Protein AF-A0A9D9TNA0-F1 (afdb_monomer_lite)

Structure (mmCIF, N/CA/C/O backbone):
data_AF-A0A9D9TNA0-F1
#
_entry.id   AF-A0A9D9TNA0-F1
#
loop_
_atom_site.group_PDB
_atom_site.id
_atom_site.type_symbol
_atom_site.label_atom_id
_atom_site.label_alt_id
_atom_site.label_comp_id
_atom_site.label_asym_id
_atom_site.label_entity_id
_atom_site.label_seq_id
_atom_site.pdbx_PDB_ins_code
_atom_site.Cartn_x
_atom_site.Cartn_y
_atom_site.Cartn_z
_atom_site.occupancy
_atom_site.B_iso_or_equiv
_atom_site.auth_seq_id
_atom_site.auth_comp_id
_atom_site.auth_asym_id
_atom_site.auth_atom_id
_atom_site.pdbx_PDB_model_num
ATOM 1 N N . GLU A 1 1 ? -19.258 -14.690 10.192 1.00 52.31 1 GLU A N 1
ATOM 2 C CA . GLU A 1 1 ? -19.696 -13.309 9.901 1.00 52.31 1 GLU A CA 1
ATOM 3 C C . GLU A 1 1 ? -18.514 -12.531 9.332 1.00 52.31 1 GLU A C 1
ATOM 5 O O . GLU A 1 1 ? -17.387 -12.810 9.728 1.00 52.31 1 GLU A O 1
ATOM 10 N N . TYR A 1 2 ? -18.738 -11.668 8.339 1.00 61.62 2 TYR A N 1
ATOM 11 C CA . TYR A 1 2 ? -17.690 -10.865 7.700 1.00 61.62 2 TYR A CA 1
ATOM 12 C C . TYR A 1 2 ? -17.780 -9.437 8.240 1.00 61.62 2 TYR A C 1
ATOM 14 O O . TYR A 1 2 ? -18.766 -8.750 7.981 1.00 61.62 2 TYR A O 1
ATOM 22 N N . GLU A 1 3 ? -16.775 -8.997 8.995 1.00 65.69 3 GLU A N 1
ATOM 23 C CA . GLU A 1 3 ? -16.661 -7.591 9.385 1.00 65.69 3 GLU A CA 1
ATOM 24 C C . GLU A 1 3 ? -16.216 -6.773 8.170 1.00 65.69 3 GLU A C 1
ATOM 26 O O . GLU A 1 3 ? -15.089 -6.908 7.684 1.00 65.69 3 GLU A O 1
ATOM 31 N N . ALA A 1 4 ? -17.125 -5.948 7.652 1.00 68.88 4 ALA A N 1
ATOM 32 C CA . ALA A 1 4 ? -16.841 -5.019 6.570 1.00 68.88 4 ALA A CA 1
ATOM 33 C C . ALA A 1 4 ? -16.428 -3.661 7.146 1.00 68.88 4 ALA A C 1
ATOM 35 O O . ALA A 1 4 ? -17.115 -3.098 7.996 1.00 68.88 4 ALA A O 1
ATOM 36 N N . TYR A 1 5 ? -15.324 -3.117 6.642 1.00 73.62 5 TYR A N 1
ATOM 37 C CA . TYR A 1 5 ? -14.795 -1.823 7.060 1.00 73.62 5 TYR A CA 1
ATOM 38 C C . TYR A 1 5 ? -14.877 -0.830 5.901 1.00 73.62 5 TYR A C 1
ATOM 40 O O . TYR A 1 5 ? -14.498 -1.153 4.774 1.00 73.62 5 TYR A O 1
ATOM 48 N N . ILE A 1 6 ? -15.360 0.382 6.181 1.00 82.69 6 ILE A N 1
ATOM 49 C CA . ILE A 1 6 ? -15.462 1.470 5.202 1.00 82.69 6 ILE A CA 1
ATOM 50 C C . ILE A 1 6 ? -14.418 2.531 5.540 1.00 82.69 6 ILE A C 1
ATOM 52 O O . ILE A 1 6 ? -14.292 2.945 6.692 1.00 82.69 6 ILE A O 1
ATOM 56 N N . GLN A 1 7 ? -13.690 2.990 4.525 1.00 85.56 7 GLN A N 1
ATOM 57 C CA . GLN A 1 7 ? -12.779 4.121 4.636 1.00 85.56 7 GLN A CA 1
ATOM 58 C C . GLN A 1 7 ? -13.388 5.332 3.937 1.00 85.56 7 GLN A C 1
ATOM 60 O O . GLN A 1 7 ? -13.691 5.276 2.748 1.00 85.56 7 GLN A O 1
ATOM 65 N N . ILE A 1 8 ? -13.571 6.415 4.692 1.00 89.69 8 ILE A N 1
ATOM 66 C CA . ILE A 1 8 ? -14.120 7.681 4.203 1.00 89.69 8 ILE A CA 1
ATOM 67 C C . ILE A 1 8 ? -13.009 8.723 4.297 1.00 89.69 8 ILE A C 1
ATOM 69 O O . ILE A 1 8 ? -12.416 8.895 5.361 1.00 89.69 8 ILE A O 1
ATOM 73 N N . LEU A 1 9 ? -12.716 9.385 3.181 1.00 91.69 9 LEU A N 1
ATOM 74 C CA . LEU A 1 9 ? -11.702 10.431 3.075 1.00 91.69 9 LEU A CA 1
ATOM 75 C C . LEU A 1 9 ? -12.282 11.600 2.267 1.00 91.69 9 LEU A C 1
ATOM 77 O O . LEU A 1 9 ? -12.992 11.350 1.289 1.00 91.69 9 LEU A O 1
ATOM 81 N N . PRO A 1 10 ? -11.980 12.861 2.624 1.00 93.25 10 PRO A N 1
ATOM 82 C CA . PRO A 1 10 ? -12.246 13.997 1.752 1.00 93.25 10 PRO A CA 1
ATOM 83 C C . PRO A 1 10 ? -11.518 13.849 0.412 1.00 93.25 10 PRO A C 1
ATOM 85 O O . PRO A 1 10 ? -10.389 13.356 0.360 1.00 93.25 10 PRO A O 1
ATOM 88 N N . PHE A 1 11 ? -12.127 14.347 -0.666 1.00 93.56 11 PHE A N 1
ATOM 89 C CA . PHE A 1 11 ? -11.515 14.354 -2.000 1.00 93.56 11 PHE A CA 1
ATOM 90 C C . PHE A 1 11 ? -10.156 15.058 -2.030 1.00 93.56 11 PHE A C 1
ATOM 92 O O . PHE A 1 11 ? -9.226 14.568 -2.665 1.00 93.56 11 PHE A O 1
ATOM 99 N N . THR A 1 12 ? -10.020 16.173 -1.308 1.00 94.25 12 THR A N 1
ATOM 100 C CA . THR A 1 12 ? -8.757 16.915 -1.184 1.00 94.25 12 THR A CA 1
ATOM 101 C C . THR A 1 12 ? -7.656 16.047 -0.582 1.00 94.25 12 THR A C 1
ATOM 103 O O . THR A 1 12 ? -6.587 15.920 -1.170 1.00 94.25 12 THR A O 1
ATOM 106 N N . GLN A 1 13 ? -7.959 15.346 0.512 1.00 95.31 13 GLN A N 1
ATOM 107 C CA . GLN A 1 13 ? -7.020 14.432 1.156 1.00 95.31 13 GLN A CA 1
ATOM 108 C C . GLN A 1 13 ? -6.650 13.255 0.243 1.00 95.31 13 GLN A C 1
ATOM 110 O O . GLN A 1 13 ? -5.495 12.835 0.203 1.00 95.31 13 GLN A O 1
ATOM 115 N N . LEU A 1 14 ? -7.612 12.707 -0.508 1.00 95.88 14 LEU A N 1
ATOM 116 C CA . LEU A 1 14 ? -7.322 11.642 -1.469 1.00 95.88 14 LEU A CA 1
ATOM 117 C C . LEU A 1 14 ? -6.400 12.140 -2.595 1.00 95.88 14 LEU A C 1
ATOM 119 O O . LEU A 1 14 ? -5.468 11.429 -2.970 1.00 95.88 14 LEU A O 1
ATOM 123 N N . ASN A 1 15 ? -6.613 13.361 -3.089 1.00 95.88 15 ASN A N 1
ATOM 124 C CA . ASN A 1 15 ? -5.744 13.996 -4.082 1.00 95.88 15 ASN A CA 1
ATOM 125 C C . ASN A 1 15 ? -4.316 14.212 -3.568 1.00 95.88 15 ASN A C 1
ATOM 127 O O . ASN A 1 15 ? -3.362 13.931 -4.295 1.00 95.88 15 ASN A O 1
ATOM 131 N N . GLU A 1 16 ? -4.160 14.657 -2.321 1.00 96.44 16 GLU A N 1
ATOM 132 C CA . GLU A 1 16 ? -2.853 14.804 -1.669 1.00 96.44 16 GLU A CA 1
ATOM 133 C C . GLU A 1 16 ? -2.135 13.451 -1.578 1.00 96.44 16 GLU A C 1
ATOM 135 O O . GLU A 1 16 ? -1.006 13.318 -2.039 1.00 96.44 16 GLU A O 1
ATOM 140 N N . ILE A 1 17 ? -2.822 12.409 -1.095 1.00 97.38 17 ILE A N 1
ATOM 141 C CA . ILE A 1 17 ? -2.268 11.048 -0.992 1.00 97.38 17 ILE A CA 1
ATOM 142 C C . ILE A 1 17 ? -1.824 10.513 -2.364 1.00 97.38 17 ILE A C 1
ATOM 144 O O . ILE A 1 17 ? -0.769 9.895 -2.482 1.00 97.38 17 ILE A O 1
ATOM 148 N N . ILE A 1 18 ? -2.615 10.733 -3.417 1.00 96.62 18 ILE A N 1
ATOM 149 C CA . ILE A 1 18 ? -2.250 10.317 -4.779 1.00 96.62 18 ILE A CA 1
ATOM 150 C C . ILE A 1 18 ? -1.018 11.085 -5.275 1.00 96.62 18 ILE A C 1
ATOM 152 O O . ILE A 1 18 ? -0.148 10.491 -5.915 1.00 96.62 18 ILE A O 1
ATOM 156 N N . SER A 1 19 ? -0.955 12.390 -5.004 1.00 95.75 19 SER A N 1
ATOM 157 C CA . SER A 1 19 ? 0.112 13.276 -5.486 1.00 95.75 19 SER A CA 1
ATOM 158 C C . SER A 1 19 ? 1.439 13.055 -4.758 1.00 95.75 19 SER A C 1
ATOM 160 O O . SER A 1 19 ? 2.491 13.246 -5.358 1.00 95.75 19 SER A O 1
ATOM 162 N N . SER A 1 20 ? 1.403 12.578 -3.511 1.00 97.12 20 SER A N 1
ATOM 163 C CA . SER A 1 20 ? 2.593 12.231 -2.724 1.00 97.12 20 SER A CA 1
ATOM 164 C C . SER A 1 20 ? 3.171 10.843 -3.045 1.00 97.12 20 SER A C 1
ATOM 166 O O . SER A 1 20 ? 4.074 10.384 -2.343 1.00 97.12 20 SER A O 1
ATOM 168 N N . TYR A 1 21 ? 2.674 10.145 -4.075 1.00 97.12 21 TYR A N 1
ATOM 169 C CA . TYR A 1 21 ? 3.223 8.854 -4.498 1.00 97.12 21 TYR A CA 1
ATOM 170 C C . TYR A 1 21 ? 4.683 9.012 -4.979 1.00 97.12 21 TYR A C 1
ATOM 172 O O . TYR A 1 21 ? 4.916 9.695 -5.977 1.00 97.12 21 TYR A O 1
ATOM 180 N N . PRO A 1 22 ? 5.673 8.375 -4.324 1.00 96.94 22 PRO A N 1
ATOM 181 C CA . PRO A 1 22 ? 7.081 8.740 -4.489 1.00 96.94 22 PRO A CA 1
ATOM 182 C C . PRO A 1 22 ? 7.792 7.992 -5.621 1.00 96.94 22 PRO A C 1
ATOM 184 O O . PRO A 1 22 ? 8.913 8.345 -5.978 1.00 96.94 22 PRO A O 1
ATOM 187 N N . PHE A 1 23 ? 7.186 6.934 -6.166 1.00 95.12 23 PHE A N 1
ATOM 188 C CA . PHE A 1 23 ? 7.845 6.087 -7.156 1.00 95.12 23 PHE A CA 1
ATOM 189 C C . PHE A 1 23 ? 7.534 6.536 -8.582 1.00 95.12 23 PHE A C 1
ATOM 191 O O . PHE A 1 23 ? 6.402 6.901 -8.914 1.00 95.12 23 PHE A O 1
ATOM 198 N N . ILE A 1 24 ? 8.538 6.440 -9.452 1.00 90.50 24 ILE A N 1
ATOM 199 C CA . ILE A 1 24 ? 8.377 6.701 -10.882 1.00 90.50 24 ILE A CA 1
ATOM 200 C C . ILE A 1 24 ? 7.427 5.650 -11.454 1.00 90.50 24 ILE A C 1
ATOM 202 O O . ILE A 1 24 ? 7.701 4.448 -11.425 1.00 90.50 24 ILE A O 1
ATOM 206 N N . LYS A 1 25 ? 6.294 6.104 -11.989 1.00 84.00 25 LYS A N 1
ATOM 207 C CA . LYS A 1 25 ? 5.362 5.229 -12.699 1.00 84.00 25 LYS A CA 1
ATOM 208 C C . LYS A 1 25 ? 5.994 4.790 -14.015 1.00 84.00 25 LYS A C 1
ATOM 210 O O . LYS A 1 25 ? 6.458 5.622 -14.787 1.00 84.00 25 LYS A O 1
ATOM 215 N N . ASN A 1 26 ? 5.960 3.495 -14.286 1.00 83.69 26 ASN A N 1
ATOM 216 C CA . ASN A 1 26 ? 6.310 2.935 -15.584 1.00 83.69 26 ASN A CA 1
ATOM 217 C C . ASN A 1 26 ? 5.204 1.962 -16.028 1.00 83.69 26 ASN A C 1
ATOM 219 O O . ASN A 1 26 ? 4.338 1.577 -15.237 1.00 83.69 26 ASN A O 1
ATOM 223 N N . GLU A 1 27 ? 5.210 1.576 -17.300 1.00 83.38 27 GLU A N 1
ATOM 224 C CA . GLU A 1 27 ? 4.174 0.699 -17.851 1.00 83.38 27 GLU A CA 1
ATOM 225 C C . GLU A 1 27 ? 4.321 -0.768 -17.432 1.00 83.38 27 GLU A C 1
ATOM 227 O O . GLU A 1 27 ? 3.363 -1.528 -17.564 1.00 83.38 27 GLU A O 1
ATOM 232 N N . SER A 1 28 ? 5.479 -1.185 -16.926 1.00 87.25 28 SER A N 1
ATOM 233 C CA . SER A 1 28 ? 5.751 -2.563 -16.504 1.00 87.25 28 SER A CA 1
ATOM 234 C C . SER A 1 28 ? 5.410 -2.834 -15.038 1.00 87.25 28 SER A C 1
ATOM 236 O O . SER A 1 28 ? 5.429 -3.986 -14.620 1.00 87.25 28 SER A O 1
ATOM 238 N N . GLU A 1 29 ? 5.049 -1.810 -14.266 1.00 90.25 29 GLU A N 1
ATOM 239 C CA . GLU A 1 29 ? 4.801 -1.900 -12.828 1.00 90.25 29 GLU A CA 1
ATOM 240 C C . GLU A 1 29 ? 3.342 -1.575 -12.476 1.00 90.25 29 GLU A C 1
ATOM 242 O O . GLU A 1 29 ? 2.633 -0.818 -13.148 1.00 90.25 29 GLU A O 1
ATOM 247 N N . HIS A 1 30 ? 2.884 -2.132 -11.363 1.00 92.31 30 HIS A N 1
ATOM 248 C CA . HIS A 1 30 ? 1.672 -1.712 -10.686 1.00 92.31 30 HIS A CA 1
ATOM 249 C C . HIS A 1 30 ? 2.012 -0.814 -9.505 1.00 92.31 30 HIS A C 1
ATOM 251 O O . HIS A 1 30 ? 2.910 -1.099 -8.722 1.00 92.31 30 HIS A O 1
ATOM 257 N N . CYS A 1 31 ? 1.247 0.265 -9.381 1.00 95.31 31 CYS A N 1
ATOM 258 C CA . CYS A 1 31 ? 1.384 1.253 -8.324 1.00 95.31 31 CYS A CA 1
ATOM 259 C C . CYS A 1 31 ? 0.158 1.181 -7.412 1.00 95.31 31 CYS A C 1
ATOM 261 O O . CYS A 1 31 ? -0.982 1.314 -7.877 1.00 95.31 31 CYS A O 1
ATOM 263 N N . TYR A 1 32 ? 0.392 0.976 -6.124 1.00 96.88 32 TYR A N 1
ATOM 264 C CA . TYR A 1 32 ? -0.632 0.771 -5.114 1.00 96.88 32 TYR A CA 1
ATOM 265 C C . TYR A 1 32 ? -0.486 1.757 -3.961 1.00 96.88 32 TYR A C 1
ATOM 267 O O . TYR A 1 32 ? 0.613 2.163 -3.582 1.00 96.88 32 TYR A O 1
ATOM 275 N N . ILE A 1 33 ? -1.630 2.089 -3.375 1.00 97.81 33 ILE A N 1
ATOM 276 C CA . ILE A 1 33 ? -1.740 2.758 -2.086 1.00 97.81 33 ILE A CA 1
ATOM 277 C C . ILE A 1 33 ? -2.386 1.760 -1.131 1.00 97.81 33 ILE A C 1
ATOM 279 O O . ILE A 1 33 ? -3.453 1.205 -1.422 1.00 97.81 33 ILE A O 1
ATOM 283 N N . VAL A 1 34 ? -1.717 1.506 -0.012 1.00 97.38 34 VAL A N 1
ATOM 284 C CA . VAL A 1 34 ? -2.228 0.680 1.077 1.00 97.38 34 VAL A CA 1
ATOM 285 C C . VAL A 1 34 ? -2.661 1.600 2.202 1.00 97.38 34 VAL A C 1
ATOM 287 O O . VAL A 1 34 ? -1.849 2.306 2.799 1.00 97.38 34 VAL A O 1
ATOM 290 N N . PHE A 1 35 ? -3.954 1.568 2.491 1.00 96.38 35 PHE A N 1
ATOM 291 C CA . PHE A 1 35 ? -4.550 2.260 3.618 1.00 96.38 35 PHE A CA 1
ATOM 292 C C . PHE A 1 35 ? -4.585 1.323 4.818 1.00 96.38 35 PHE A C 1
ATOM 294 O O . PHE A 1 35 ? -5.036 0.183 4.692 1.00 96.38 35 PHE A O 1
ATOM 301 N N . THR A 1 36 ? -4.151 1.795 5.982 1.00 94.75 36 THR A N 1
ATOM 302 C CA . THR A 1 36 ? -4.245 1.044 7.237 1.00 94.75 36 THR A CA 1
ATOM 303 C C . THR A 1 36 ? -5.278 1.666 8.172 1.00 94.75 36 THR A C 1
ATOM 305 O O . THR A 1 36 ? -5.502 2.878 8.184 1.00 94.75 36 THR A O 1
ATOM 308 N N . GLN A 1 37 ? -5.913 0.840 9.003 1.00 89.75 37 GLN A N 1
ATOM 309 C CA . GLN A 1 37 ? -6.812 1.342 10.048 1.00 89.75 37 GLN A CA 1
ATOM 310 C C . GLN A 1 37 ? -6.050 2.022 11.194 1.00 89.75 37 GLN A C 1
ATOM 312 O O . GLN A 1 37 ? -6.496 3.033 11.741 1.00 89.75 37 GLN A O 1
ATOM 317 N N . LYS A 1 38 ? -4.893 1.464 11.570 1.00 89.31 38 LYS A N 1
ATOM 318 C CA . LYS A 1 38 ? -4.075 1.913 12.702 1.00 89.31 38 LYS A CA 1
ATOM 319 C C . LYS A 1 38 ? -2.684 2.319 12.226 1.00 89.31 38 LYS A C 1
ATOM 321 O O . LYS A 1 38 ? -2.111 1.687 11.340 1.00 89.31 38 LYS A O 1
ATOM 326 N N . LYS A 1 39 ? -2.121 3.343 12.875 1.00 90.38 39 LYS A N 1
ATOM 327 C CA . LYS A 1 39 ? -0.750 3.812 12.612 1.00 90.38 39 LYS A CA 1
ATOM 328 C C . LYS A 1 39 ? 0.286 2.727 12.934 1.00 90.38 39 LYS A C 1
ATOM 330 O O . LYS A 1 39 ? 1.232 2.538 12.181 1.00 90.38 39 LYS A O 1
ATOM 335 N N . SER A 1 40 ? 0.061 1.955 14.002 1.00 91.94 40 SER A N 1
ATOM 336 C CA . SER A 1 40 ? 0.948 0.854 14.412 1.00 91.94 40 SER A CA 1
ATOM 337 C C . SER A 1 40 ? 1.106 -0.223 13.333 1.00 91.94 40 SER A C 1
ATOM 339 O O . SER A 1 40 ? 2.188 -0.780 13.185 1.00 91.94 40 SER A O 1
ATOM 341 N N . THR A 1 41 ? 0.068 -0.456 12.520 1.00 94.00 41 THR A N 1
ATOM 342 C CA . THR A 1 41 ? 0.101 -1.425 11.415 1.00 94.00 41 THR A CA 1
ATOM 343 C C . THR A 1 41 ? 1.163 -1.079 10.370 1.00 94.00 41 THR A C 1
ATOM 345 O O . THR A 1 41 ? 1.708 -1.985 9.751 1.00 94.00 41 THR A O 1
ATOM 348 N N . ILE A 1 42 ? 1.497 0.206 10.187 1.00 95.19 42 ILE A N 1
ATOM 349 C CA . ILE A 1 42 ? 2.548 0.629 9.251 1.00 95.19 42 ILE A CA 1
ATOM 350 C C . ILE A 1 42 ? 3.902 0.058 9.670 1.00 95.19 42 ILE A C 1
AT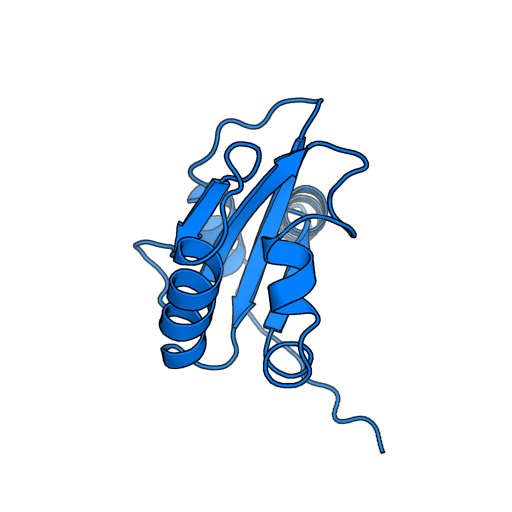OM 352 O O . ILE A 1 42 ? 4.594 -0.528 8.844 1.00 95.19 42 ILE A O 1
ATOM 356 N N . ALA A 1 43 ? 4.265 0.210 10.948 1.00 94.06 43 ALA A N 1
ATOM 357 C CA . ALA A 1 43 ? 5.547 -0.264 11.461 1.00 94.06 43 ALA A CA 1
ATOM 358 C C . ALA A 1 43 ? 5.670 -1.785 11.305 1.00 94.06 43 ALA A C 1
ATOM 360 O O . ALA A 1 43 ? 6.653 -2.259 10.748 1.00 94.06 43 ALA A O 1
ATOM 361 N N . GLU A 1 44 ? 4.625 -2.529 11.682 1.00 95.06 44 GLU A N 1
ATOM 362 C CA . GLU A 1 44 ? 4.605 -3.988 11.541 1.00 95.06 44 GLU A CA 1
ATOM 363 C C . GLU A 1 44 ? 4.709 -4.461 10.082 1.00 95.06 44 GLU A C 1
ATOM 365 O O . GLU A 1 44 ? 5.336 -5.482 9.811 1.00 95.06 44 GLU A O 1
ATOM 370 N N . LEU A 1 45 ? 4.067 -3.759 9.138 1.00 95.69 45 LEU A N 1
ATOM 371 C CA . LEU A 1 45 ? 4.131 -4.098 7.712 1.00 95.69 45 LEU A CA 1
ATOM 372 C C . LEU A 1 45 ? 5.526 -3.852 7.136 1.00 95.69 45 LEU A C 1
ATOM 374 O O . LEU A 1 45 ? 6.027 -4.681 6.379 1.00 95.69 45 LEU A O 1
ATOM 378 N N . LEU A 1 46 ? 6.143 -2.721 7.487 1.00 95.00 46 LEU A N 1
ATOM 379 C CA . LEU A 1 46 ? 7.479 -2.373 7.008 1.00 95.00 46 LEU A CA 1
ATOM 380 C C . LEU A 1 46 ? 8.548 -3.291 7.602 1.00 95.00 46 LEU A C 1
ATOM 382 O O . LEU A 1 46 ? 9.410 -3.752 6.863 1.00 95.00 46 LEU A O 1
ATOM 386 N N . GLU A 1 47 ? 8.463 -3.610 8.893 1.00 94.62 47 GLU A N 1
ATOM 387 C CA . GLU A 1 47 ? 9.357 -4.576 9.540 1.00 94.62 47 GLU A CA 1
ATOM 388 C C . GLU A 1 47 ? 9.215 -5.969 8.911 1.00 94.62 47 GLU A C 1
ATOM 390 O O . GLU A 1 47 ? 10.207 -6.606 8.559 1.00 94.62 47 GLU A O 1
ATOM 395 N N . ALA A 1 48 ? 7.979 -6.430 8.685 1.00 93.44 48 ALA A N 1
ATOM 396 C CA . ALA A 1 48 ? 7.738 -7.701 8.008 1.00 93.44 48 ALA A CA 1
ATOM 397 C C . ALA A 1 48 ? 8.336 -7.727 6.592 1.00 93.44 48 ALA A C 1
ATOM 399 O O . ALA A 1 48 ? 8.853 -8.761 6.181 1.00 93.44 48 ALA A O 1
ATOM 400 N N . PHE A 1 49 ? 8.284 -6.609 5.861 1.00 94.06 49 PHE A N 1
ATOM 401 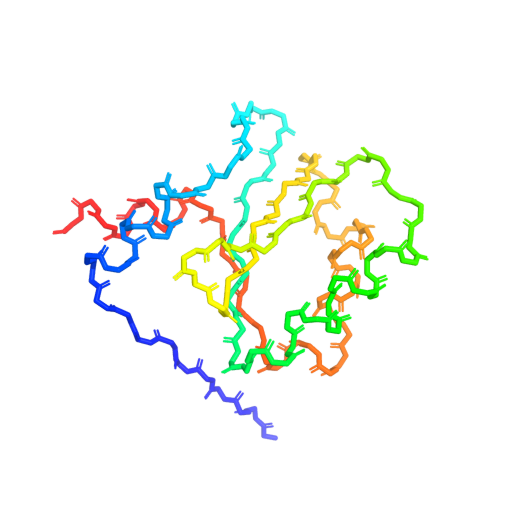C CA . PHE A 1 49 ? 8.849 -6.499 4.515 1.00 94.06 49 PHE A CA 1
ATOM 402 C C . PHE A 1 49 ? 10.380 -6.434 4.511 1.00 94.06 49 PHE A C 1
ATOM 404 O O . PHE A 1 49 ? 11.005 -7.087 3.681 1.00 94.06 49 PHE A O 1
ATOM 411 N N . GLN A 1 50 ? 10.994 -5.712 5.454 1.00 91.44 50 GLN A N 1
ATOM 412 C CA . GLN A 1 50 ? 12.456 -5.636 5.597 1.00 91.44 50 GLN A CA 1
ATOM 413 C C . GLN A 1 50 ? 13.100 -7.007 5.832 1.00 91.44 50 GLN A C 1
ATOM 415 O O . GLN A 1 50 ? 14.227 -7.237 5.406 1.00 91.44 50 GLN A O 1
ATOM 420 N N . ASN A 1 51 ? 12.366 -7.934 6.450 1.00 89.12 51 ASN A N 1
ATOM 421 C CA . ASN A 1 51 ? 12.796 -9.317 6.654 1.00 89.12 51 ASN A CA 1
ATOM 422 C C . ASN A 1 51 ? 12.641 -10.208 5.403 1.00 89.12 51 ASN A C 1
ATOM 424 O O . ASN A 1 51 ? 12.798 -11.426 5.495 1.00 89.12 51 ASN A O 1
ATOM 428 N N . THR A 1 52 ? 12.306 -9.637 4.241 1.00 85.50 52 THR A N 1
ATOM 429 C CA . THR A 1 52 ? 12.198 -10.360 2.968 1.00 85.50 52 THR A CA 1
ATOM 430 C C . THR A 1 52 ? 13.264 -9.892 1.984 1.00 85.50 52 THR A C 1
ATOM 432 O O . THR A 1 52 ? 13.479 -8.696 1.807 1.00 85.50 52 THR A O 1
ATOM 435 N N . GLU A 1 53 ? 13.916 -10.828 1.296 1.00 74.12 53 GLU A N 1
ATOM 436 C CA . GLU A 1 53 ? 14.777 -10.496 0.161 1.00 74.12 53 GLU A CA 1
ATOM 437 C C . GLU A 1 53 ? 13.908 -10.294 -1.083 1.00 74.12 53 GLU A C 1
ATOM 439 O O . GLU A 1 53 ? 13.550 -11.256 -1.767 1.00 74.12 53 GLU A O 1
ATOM 444 N N . ASN A 1 54 ? 13.521 -9.047 -1.373 1.00 73.00 54 ASN A N 1
ATOM 445 C CA . ASN A 1 54 ? 12.798 -8.750 -2.607 1.00 73.00 54 ASN A CA 1
ATOM 446 C C . ASN A 1 54 ? 13.222 -7.431 -3.279 1.00 73.00 54 ASN A C 1
ATOM 448 O O . ASN A 1 54 ? 12.589 -6.398 -3.067 1.00 73.00 54 ASN A O 1
ATOM 452 N N . PRO A 1 55 ? 14.248 -7.459 -4.151 1.00 72.75 55 PRO A N 1
ATOM 453 C CA . PRO A 1 55 ? 14.730 -6.262 -4.841 1.00 72.75 55 PRO A CA 1
ATOM 454 C C . PRO A 1 55 ? 13.771 -5.745 -5.927 1.00 72.75 55 PRO A C 1
ATOM 456 O O . PRO A 1 55 ? 13.982 -4.657 -6.451 1.00 72.75 55 PRO A O 1
ATOM 459 N N . SER A 1 56 ? 12.734 -6.511 -6.288 1.00 82.31 56 SER A N 1
ATOM 460 C CA . SER A 1 56 ? 11.772 -6.143 -7.340 1.00 82.31 56 SER A CA 1
ATOM 461 C C . SER A 1 56 ? 10.577 -5.327 -6.835 1.00 82.31 56 SER A C 1
ATOM 463 O O . SER A 1 56 ? 9.709 -4.946 -7.616 1.00 82.31 56 SER A O 1
ATOM 465 N N . GLU A 1 57 ? 10.505 -5.071 -5.528 1.00 90.94 57 GLU A N 1
ATOM 466 C CA . GLU A 1 57 ? 9.420 -4.314 -4.913 1.00 90.94 57 GLU A CA 1
ATOM 467 C C . GLU A 1 57 ? 9.946 -3.053 -4.240 1.00 90.94 57 GLU A C 1
ATOM 469 O O . GLU A 1 57 ? 10.962 -3.074 -3.548 1.00 90.94 57 GLU A O 1
ATOM 474 N N . GLN A 1 58 ? 9.203 -1.959 -4.385 1.00 93.88 58 GLN A N 1
ATOM 475 C CA . GLN A 1 58 ? 9.452 -0.736 -3.631 1.00 93.88 58 GLN A CA 1
ATOM 476 C C . GLN A 1 58 ? 8.290 -0.495 -2.680 1.00 93.88 58 GLN A C 1
ATOM 478 O O . GLN A 1 58 ? 7.139 -0.421 -3.104 1.00 93.88 58 GLN A O 1
ATOM 483 N N . VAL A 1 59 ? 8.583 -0.368 -1.389 1.00 96.00 59 VAL A N 1
ATOM 484 C CA . VAL A 1 59 ? 7.585 -0.146 -0.339 1.00 96.00 59 VAL A CA 1
ATOM 485 C C . VAL A 1 59 ? 8.084 0.972 0.563 1.00 96.00 59 VAL A C 1
ATOM 487 O O . VAL A 1 59 ? 9.201 0.912 1.070 1.00 96.00 59 VAL A O 1
ATOM 490 N N . THR A 1 60 ? 7.265 1.998 0.780 1.00 96.88 60 THR A N 1
ATOM 491 C CA . THR A 1 60 ? 7.599 3.079 1.715 1.00 96.88 60 THR A CA 1
ATOM 492 C C . THR A 1 60 ? 6.351 3.663 2.360 1.00 96.88 60 THR A C 1
ATOM 494 O O . THR A 1 60 ? 5.276 3.668 1.762 1.00 96.88 60 THR A O 1
ATOM 497 N N . LYS A 1 61 ? 6.472 4.166 3.589 1.00 97.44 61 LYS A N 1
ATOM 498 C CA . LYS A 1 61 ? 5.387 4.914 4.239 1.00 97.44 61 LYS A CA 1
ATOM 499 C C . LYS A 1 61 ? 5.263 6.318 3.650 1.00 97.44 61 LYS A C 1
ATOM 501 O O . LYS A 1 61 ? 6.245 6.891 3.184 1.00 97.44 61 LYS A O 1
ATOM 506 N N . SER A 1 62 ? 4.069 6.892 3.736 1.00 96.94 62 SER A N 1
ATOM 507 C CA . SER A 1 62 ? 3.888 8.320 3.476 1.00 96.94 62 SER A CA 1
ATOM 508 C C . SER A 1 62 ? 4.587 9.169 4.545 1.00 96.94 62 SER A C 1
ATOM 510 O O . SER A 1 62 ? 4.654 8.785 5.715 1.00 96.94 62 SER A O 1
ATOM 512 N N . ILE A 1 63 ? 5.101 10.327 4.127 1.00 94.44 63 ILE A N 1
ATOM 513 C CA . ILE A 1 63 ? 5.677 11.348 5.012 1.00 94.44 63 ILE A CA 1
ATOM 514 C C . ILE A 1 63 ? 4.551 12.135 5.694 1.00 94.44 63 ILE A C 1
ATOM 516 O O . ILE A 1 63 ? 4.597 12.355 6.901 1.00 94.44 63 ILE A O 1
ATOM 520 N N . ASP A 1 64 ? 3.503 12.469 4.940 1.00 92.75 64 ASP A N 1
ATOM 521 C CA . ASP A 1 64 ? 2.430 13.367 5.383 1.00 92.75 64 ASP A CA 1
ATOM 522 C C . ASP A 1 64 ? 1.235 12.622 6.004 1.00 92.75 64 ASP A C 1
ATOM 524 O O . ASP A 1 64 ? 0.317 13.237 6.546 1.00 92.75 64 ASP A O 1
ATOM 528 N N . ASN A 1 65 ? 1.204 11.283 5.918 1.00 94.06 65 ASN A N 1
ATOM 529 C CA . ASN A 1 65 ? 0.075 10.488 6.402 1.00 94.06 65 ASN A CA 1
ATOM 530 C C . ASN A 1 65 ? 0.493 9.160 7.050 1.00 94.06 65 ASN A C 1
ATOM 532 O O . ASN A 1 65 ? 0.852 8.190 6.387 1.00 94.06 65 ASN A O 1
ATOM 536 N N . GLU A 1 66 ? 0.327 9.074 8.369 1.00 94.44 66 GLU A N 1
ATOM 537 C CA . GLU A 1 66 ? 0.738 7.930 9.197 1.00 94.44 66 GLU A CA 1
ATOM 538 C C . GLU A 1 66 ? -0.135 6.668 9.044 1.00 94.44 66 GLU A C 1
ATOM 540 O O . GLU A 1 66 ? -0.039 5.741 9.848 1.00 94.44 66 GLU A O 1
ATOM 545 N N . ARG A 1 67 ? -1.032 6.627 8.054 1.00 95.19 67 ARG A N 1
ATOM 546 C CA . ARG A 1 67 ? -1.874 5.462 7.736 1.00 95.19 67 ARG A CA 1
ATOM 547 C C . ARG A 1 67 ? -1.743 5.008 6.283 1.00 95.19 67 ARG A C 1
ATOM 549 O O . ARG A 1 67 ? -2.584 4.246 5.807 1.00 95.19 67 ARG A O 1
ATOM 556 N N . ILE A 1 68 ? -0.713 5.481 5.582 1.00 97.88 68 ILE A N 1
ATOM 557 C CA . ILE A 1 68 ? -0.505 5.215 4.159 1.00 97.88 68 ILE A CA 1
ATOM 558 C C . ILE A 1 68 ? 0.859 4.575 3.915 1.00 97.88 68 ILE A C 1
ATOM 560 O O . ILE A 1 68 ? 1.888 5.065 4.382 1.00 97.88 68 ILE A O 1
ATOM 564 N N . ILE A 1 69 ? 0.849 3.508 3.117 1.00 98.12 69 ILE A N 1
ATOM 565 C CA . ILE A 1 69 ? 2.033 2.934 2.472 1.00 98.12 69 ILE A CA 1
ATOM 566 C C . ILE A 1 69 ? 1.856 3.046 0.962 1.00 98.12 69 ILE A C 1
ATOM 568 O O . ILE A 1 69 ? 0.791 2.741 0.422 1.00 98.12 69 ILE A O 1
ATOM 572 N N . TYR A 1 70 ? 2.919 3.447 0.285 1.00 98.06 70 TYR A N 1
ATOM 573 C CA . TYR A 1 70 ? 3.053 3.354 -1.157 1.00 98.06 70 TYR A CA 1
ATOM 574 C C . TYR A 1 70 ? 3.803 2.083 -1.509 1.00 98.06 70 TYR A C 1
ATOM 576 O O . TYR A 1 70 ? 4.801 1.742 -0.872 1.00 98.06 70 TYR A O 1
ATOM 584 N N . TRP A 1 71 ? 3.319 1.391 -2.533 1.00 97.00 71 TRP A N 1
ATOM 585 C CA . TRP A 1 71 ? 3.894 0.133 -2.974 1.00 97.00 71 TRP A CA 1
ATOM 586 C C . TRP A 1 71 ? 3.925 0.050 -4.498 1.00 97.00 71 TRP A C 1
ATOM 588 O O . TRP A 1 71 ? 2.906 0.265 -5.156 1.00 97.00 71 TRP A O 1
ATOM 598 N N . GLN A 1 72 ? 5.091 -0.285 -5.046 1.00 95.12 72 GLN A N 1
ATOM 599 C CA . GLN A 1 72 ? 5.304 -0.596 -6.451 1.00 95.12 72 GLN A CA 1
ATOM 600 C C . GLN A 1 72 ? 5.814 -2.033 -6.609 1.00 95.12 72 GLN A C 1
ATOM 602 O O . GLN A 1 72 ? 6.668 -2.480 -5.842 1.00 95.12 72 GLN A O 1
ATOM 607 N N . THR A 1 73 ? 5.281 -2.752 -7.595 1.00 92.62 73 THR A N 1
ATOM 608 C CA . THR A 1 73 ? 5.691 -4.123 -7.929 1.00 92.62 73 THR A CA 1
ATOM 609 C C . THR A 1 73 ? 5.458 -4.421 -9.405 1.00 92.62 73 THR A C 1
ATOM 611 O O . THR A 1 73 ? 4.498 -3.912 -9.999 1.00 92.62 73 THR A O 1
ATOM 614 N N . SER A 1 74 ? 6.280 -5.289 -9.991 1.00 88.38 74 SER A N 1
ATOM 615 C CA . SER A 1 74 ? 6.170 -5.650 -11.400 1.00 88.38 74 SER A CA 1
ATOM 616 C C . SER A 1 74 ? 4.819 -6.280 -11.742 1.00 88.38 74 SER A C 1
ATOM 618 O O . SER A 1 74 ? 4.219 -7.047 -10.976 1.00 88.38 74 SER A O 1
ATOM 620 N N . LYS A 1 75 ? 4.316 -5.961 -12.938 1.00 82.88 75 LYS A N 1
ATOM 621 C CA . LYS A 1 75 ? 3.101 -6.569 -13.489 1.00 82.88 75 LYS A CA 1
ATOM 622 C C . LYS A 1 75 ? 3.234 -8.091 -13.521 1.00 82.88 75 LYS A C 1
ATOM 624 O O . LYS A 1 75 ? 4.304 -8.636 -13.759 1.00 82.88 75 LYS A O 1
ATOM 629 N N . GLY A 1 76 ? 2.127 -8.782 -13.255 1.00 74.19 76 GLY A N 1
ATOM 630 C CA . GLY A 1 76 ? 2.095 -10.247 -13.179 1.00 74.19 76 GLY A CA 1
ATOM 631 C C . GLY A 1 76 ? 2.628 -10.838 -11.867 1.00 74.19 76 GLY A C 1
ATOM 632 O O . GLY A 1 76 ? 2.359 -12.004 -11.594 1.00 74.19 76 GLY A O 1
ATOM 633 N N . HIS A 1 77 ? 3.292 -10.047 -11.015 1.00 68.81 77 HIS A N 1
ATOM 634 C CA . HIS A 1 77 ? 3.848 -10.520 -9.742 1.00 68.81 77 HIS A CA 1
ATOM 635 C C . HIS A 1 77 ? 3.089 -10.038 -8.500 1.00 68.81 77 HIS A C 1
ATOM 637 O O . HIS A 1 77 ? 3.327 -10.562 -7.415 1.00 68.81 77 HIS A O 1
ATOM 643 N N . SER A 1 78 ? 2.113 -9.133 -8.626 1.00 65.00 78 SER A N 1
ATOM 644 C CA . SER A 1 78 ? 1.451 -8.493 -7.477 1.00 65.00 78 SER A CA 1
ATOM 645 C C . SER A 1 78 ? 0.670 -9.426 -6.542 1.00 65.00 78 SER A C 1
ATOM 647 O O . SER A 1 78 ? 0.298 -9.001 -5.458 1.00 65.00 78 SER A O 1
ATOM 649 N N . THR A 1 79 ? 0.373 -10.668 -6.931 1.00 69.81 79 THR A N 1
ATOM 650 C CA . THR A 1 79 ? -0.245 -11.677 -6.044 1.00 69.81 79 THR A CA 1
ATOM 651 C C . THR A 1 79 ? 0.767 -12.643 -5.430 1.00 69.81 79 THR A C 1
ATOM 653 O O . THR A 1 79 ? 0.460 -13.283 -4.428 1.00 69.81 79 THR A O 1
ATOM 656 N N . ASN A 1 80 ? 1.969 -12.749 -6.003 1.00 77.19 80 ASN A N 1
ATOM 657 C CA . ASN A 1 80 ? 3.024 -13.653 -5.539 1.00 77.19 80 ASN A CA 1
ATOM 658 C C . ASN A 1 80 ? 4.219 -12.914 -4.910 1.00 77.19 80 ASN A C 1
ATOM 660 O O . ASN A 1 80 ? 5.154 -13.557 -4.422 1.00 77.19 80 ASN A O 1
ATOM 664 N N . SER A 1 81 ? 4.184 -11.583 -4.914 1.00 88.06 81 SER A N 1
ATOM 665 C CA . SER A 1 81 ? 5.214 -10.734 -4.334 1.00 88.06 81 SER A CA 1
ATOM 666 C C . SER A 1 81 ? 5.310 -10.921 -2.813 1.00 88.06 81 SER A C 1
ATOM 668 O O . SER A 1 81 ? 4.372 -11.392 -2.155 1.00 88.06 81 SER A O 1
ATOM 670 N N . ALA A 1 82 ? 6.462 -10.575 -2.246 1.00 92.50 82 ALA A N 1
ATOM 671 C CA . ALA A 1 82 ? 6.710 -10.667 -0.814 1.00 92.50 82 ALA A CA 1
ATOM 672 C C . ALA A 1 82 ? 5.746 -9.760 -0.040 1.00 92.50 82 ALA A C 1
ATOM 674 O O . ALA A 1 82 ? 5.091 -10.218 0.900 1.00 92.50 82 ALA A O 1
ATOM 675 N N . PHE A 1 83 ? 5.569 -8.511 -0.484 1.00 94.56 83 PHE A N 1
ATOM 676 C CA . PHE A 1 83 ? 4.666 -7.587 0.199 1.00 94.56 83 PHE A CA 1
ATOM 677 C C . PHE A 1 83 ? 3.193 -7.997 0.073 1.00 94.56 83 PHE A C 1
ATOM 679 O O . PHE A 1 83 ? 2.443 -7.924 1.048 1.00 94.56 83 PHE A O 1
ATOM 686 N N . ALA A 1 84 ? 2.782 -8.541 -1.077 1.00 92.56 84 ALA A N 1
ATOM 687 C CA . ALA A 1 84 ? 1.444 -9.100 -1.255 1.00 92.56 84 ALA A CA 1
ATOM 688 C C . ALA A 1 84 ? 1.156 -10.239 -0.267 1.00 92.56 84 ALA A C 1
ATOM 690 O O . ALA A 1 84 ? 0.099 -10.272 0.366 1.00 92.56 84 ALA A O 1
ATOM 691 N N . LYS A 1 85 ? 2.113 -11.161 -0.094 1.00 92.38 85 LYS A N 1
ATOM 692 C CA . LYS A 1 85 ? 2.000 -12.276 0.858 1.00 92.38 85 LYS A CA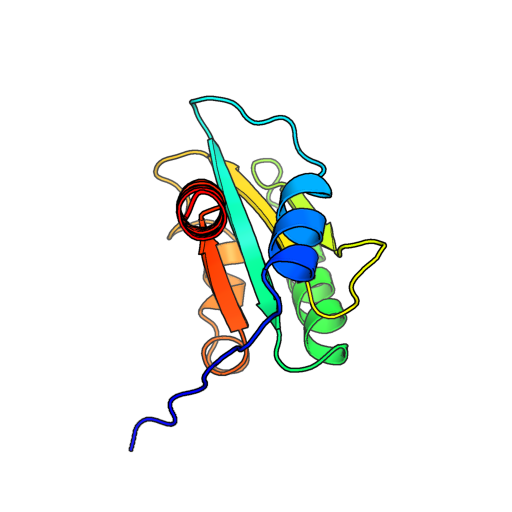 1
ATOM 693 C C . LYS A 1 85 ? 1.875 -11.787 2.295 1.00 92.38 85 LYS A C 1
ATOM 695 O O . LYS A 1 85 ? 1.083 -12.350 3.048 1.00 92.38 85 LYS A O 1
ATOM 700 N N . ILE A 1 86 ? 2.605 -10.732 2.661 1.00 94.94 86 ILE A N 1
ATOM 701 C CA . ILE A 1 86 ? 2.478 -10.084 3.969 1.00 94.94 86 ILE A CA 1
ATOM 702 C C . ILE A 1 86 ? 1.061 -9.522 4.131 1.00 94.94 86 ILE A C 1
ATOM 704 O O . ILE A 1 86 ? 0.373 -9.901 5.073 1.00 94.94 86 ILE A O 1
ATOM 708 N N . LEU A 1 87 ? 0.573 -8.706 3.192 1.00 94.06 87 LEU A N 1
ATOM 709 C CA . LEU A 1 87 ? -0.771 -8.107 3.250 1.00 94.06 87 LEU A CA 1
ATOM 710 C C . LEU A 1 87 ? -1.903 -9.147 3.356 1.00 94.06 87 LEU A C 1
ATOM 712 O O . LEU A 1 87 ? -2.935 -8.886 3.976 1.00 94.06 87 LEU A O 1
ATOM 716 N N . LEU A 1 88 ? -1.710 -10.340 2.788 1.00 92.12 88 LEU A N 1
ATOM 717 C CA . LEU A 1 88 ? -2.670 -11.446 2.845 1.00 92.12 88 LEU A CA 1
ATOM 718 C C . LEU A 1 88 ? -2.695 -12.195 4.188 1.00 92.12 88 LEU A C 1
ATOM 720 O O . LEU A 1 88 ? -3.633 -12.965 4.427 1.00 92.12 88 LEU A O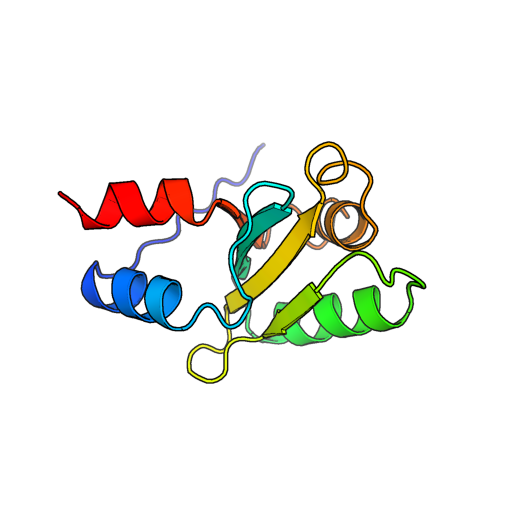 1
ATOM 724 N N . GLN A 1 89 ? -1.718 -11.980 5.075 1.00 92.94 89 GLN A N 1
ATOM 725 C CA . GLN A 1 89 ? -1.714 -12.588 6.405 1.00 92.94 89 GLN A CA 1
ATOM 726 C C . GLN A 1 89 ? -2.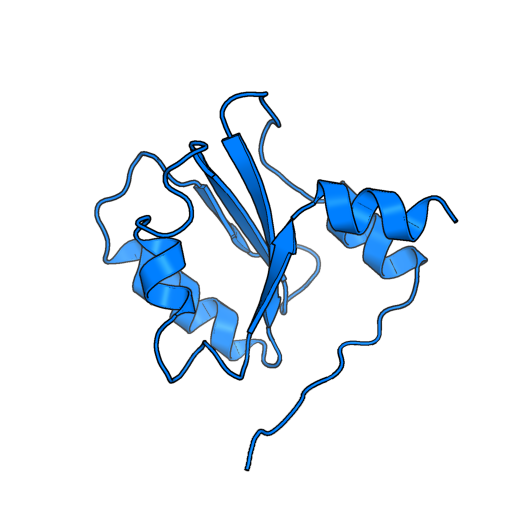957 -12.169 7.197 1.00 92.94 89 GLN A C 1
ATOM 728 O O . GLN A 1 89 ? -3.390 -11.016 7.154 1.00 92.94 89 GLN A O 1
ATOM 733 N N . LYS A 1 90 ? -3.510 -13.101 7.987 1.00 89.81 90 LYS A N 1
ATOM 734 C CA . LYS A 1 90 ? -4.770 -12.915 8.731 1.00 89.81 90 LYS A CA 1
ATOM 735 C C . LYS A 1 90 ? -4.806 -11.619 9.554 1.00 89.81 90 LYS A C 1
ATOM 737 O O . LYS A 1 90 ? -5.858 -10.995 9.629 1.00 89.81 90 LYS A O 1
ATOM 742 N N . LYS A 1 91 ? -3.671 -11.202 10.130 1.00 89.69 91 LYS A N 1
ATOM 743 C CA . LYS A 1 91 ? -3.571 -9.986 10.954 1.00 89.69 91 LYS A CA 1
ATOM 744 C C . LYS A 1 91 ? -3.696 -8.671 10.168 1.00 89.69 91 LYS A C 1
ATOM 746 O O . LYS A 1 91 ? -4.144 -7.672 10.724 1.00 89.69 91 LYS A O 1
ATOM 751 N N . PHE A 1 92 ? -3.330 -8.669 8.886 1.00 91.88 92 PHE A N 1
ATOM 752 C CA . PHE A 1 92 ? -3.338 -7.475 8.034 1.00 91.88 92 PHE A CA 1
ATOM 753 C C . PHE A 1 92 ? -4.522 -7.443 7.070 1.00 91.88 92 PHE A C 1
ATOM 755 O O . PHE A 1 92 ? -5.019 -6.370 6.729 1.00 91.88 92 PHE A O 1
ATOM 762 N N . LYS A 1 93 ? -5.025 -8.614 6.670 1.00 86.06 93 LYS A N 1
ATOM 763 C CA . LYS A 1 93 ? -6.090 -8.742 5.671 1.00 86.06 93 LYS A CA 1
ATOM 764 C C . LYS A 1 93 ? -7.388 -8.014 6.047 1.00 86.06 93 LYS A C 1
ATOM 766 O O . LYS A 1 93 ? -8.061 -7.505 5.160 1.00 86.06 93 LYS A O 1
ATOM 771 N N . SER A 1 94 ? -7.752 -7.960 7.331 1.00 85.25 94 SER A N 1
ATOM 772 C CA . SER A 1 94 ? -8.945 -7.229 7.801 1.00 85.25 94 SER A CA 1
ATOM 773 C C . SER A 1 94 ? -8.685 -5.761 8.147 1.00 85.25 94 SER A C 1
ATOM 775 O O . SER A 1 94 ? -9.633 -5.007 8.340 1.00 85.25 94 SER A O 1
ATOM 777 N N . THR A 1 95 ? -7.421 -5.339 8.235 1.00 87.88 95 THR A N 1
ATOM 778 C CA . THR A 1 95 ? -7.029 -4.013 8.747 1.00 87.88 95 THR A CA 1
ATOM 779 C C . THR A 1 95 ? -6.368 -3.126 7.697 1.00 87.88 95 THR A C 1
ATOM 781 O O . THR A 1 95 ? -6.000 -1.983 7.990 1.00 87.88 95 THR A O 1
ATOM 784 N N . THR A 1 96 ? -6.243 -3.633 6.470 1.00 93.62 96 THR A N 1
ATOM 785 C CA . THR A 1 96 ? -5.644 -2.929 5.340 1.00 93.62 96 THR A CA 1
ATOM 786 C C . THR A 1 96 ? -6.575 -2.924 4.135 1.00 93.62 96 THR A C 1
ATOM 788 O O . THR A 1 96 ? -7.314 -3.873 3.881 1.00 93.62 96 THR A O 1
ATOM 791 N N . THR A 1 97 ? -6.534 -1.836 3.375 1.00 94.44 97 THR A N 1
ATOM 792 C CA . THR A 1 97 ? -7.209 -1.713 2.085 1.00 94.44 97 THR A CA 1
ATOM 793 C C . THR A 1 97 ? -6.168 -1.386 1.031 1.00 94.44 97 THR A C 1
ATOM 795 O O . THR A 1 97 ? -5.509 -0.356 1.110 1.00 94.44 97 THR A O 1
ATOM 798 N N . VAL A 1 98 ? -6.029 -2.243 0.023 1.00 95.38 98 VAL A N 1
ATOM 799 C CA . VAL A 1 98 ? -5.115 -2.019 -1.104 1.00 95.38 98 VAL A CA 1
ATOM 800 C C . VAL A 1 98 ? -5.912 -1.481 -2.286 1.00 95.38 98 VAL A C 1
ATOM 802 O O . VAL A 1 98 ? -6.958 -2.035 -2.647 1.00 95.38 98 VAL A O 1
ATOM 805 N N . ARG A 1 99 ? -5.442 -0.394 -2.900 1.00 95.81 99 ARG A N 1
ATOM 806 C CA . ARG A 1 99 ? -6.036 0.165 -4.121 1.00 95.81 99 ARG A CA 1
ATOM 807 C C . ARG A 1 99 ? -4.960 0.532 -5.122 1.00 95.81 99 ARG A C 1
ATOM 809 O O . ARG A 1 99 ? -3.930 1.094 -4.767 1.00 95.81 99 ARG A O 1
ATOM 816 N N . ASN A 1 100 ? -5.219 0.226 -6.388 1.00 95.12 100 ASN A N 1
ATOM 817 C CA . ASN A 1 100 ? -4.364 0.676 -7.474 1.00 95.12 100 ASN A CA 1
ATOM 818 C C . ASN A 1 100 ? -4.512 2.195 -7.640 1.00 95.12 100 ASN A C 1
ATOM 820 O O . ASN A 1 100 ? -5.635 2.707 -7.651 1.00 95.12 100 ASN A O 1
ATOM 824 N N . ILE A 1 101 ? -3.400 2.910 -7.810 1.00 95.31 101 ILE A N 1
ATOM 825 C CA . ILE A 1 101 ? -3.415 4.372 -7.934 1.00 95.31 101 ILE A CA 1
ATOM 826 C C . ILE A 1 101 ? -4.269 4.848 -9.113 1.00 95.31 101 ILE A C 1
ATOM 828 O O . ILE A 1 101 ? -4.971 5.841 -8.979 1.00 95.31 101 ILE A O 1
ATOM 832 N N . ASN A 1 102 ? -4.309 4.108 -10.226 1.00 93.75 102 ASN A N 1
ATOM 833 C CA . ASN A 1 102 ? -5.130 4.458 -11.387 1.00 93.75 102 ASN A CA 1
ATOM 834 C C . ASN A 1 102 ? -6.626 4.383 -11.055 1.00 93.75 102 ASN A C 1
ATOM 836 O O . ASN A 1 102 ? -7.430 5.105 -11.633 1.00 93.75 102 ASN A O 1
ATOM 840 N N . THR A 1 103 ? -7.014 3.505 -10.123 1.00 94.50 103 T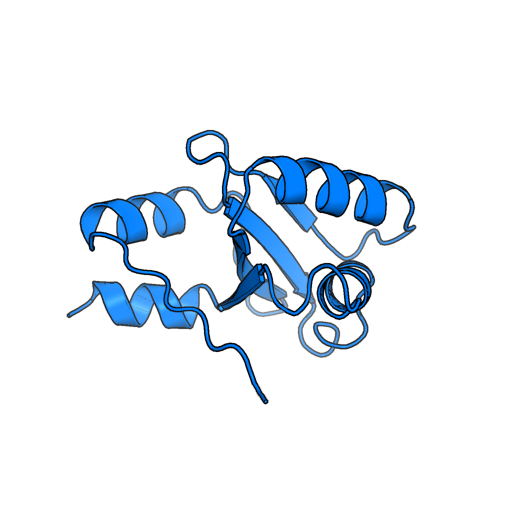HR A N 1
ATOM 841 C CA . THR A 1 103 ? -8.398 3.438 -9.630 1.00 94.50 103 THR A CA 1
ATOM 842 C C . THR A 1 103 ? -8.728 4.674 -8.801 1.00 94.50 103 THR A C 1
ATOM 844 O O . THR A 1 103 ? -9.771 5.282 -9.008 1.00 94.50 103 THR A O 1
ATOM 847 N N . LEU A 1 104 ? -7.824 5.079 -7.907 1.00 95.06 104 LEU A N 1
ATOM 848 C CA . LEU A 1 104 ? -8.010 6.258 -7.057 1.00 95.06 104 LEU A CA 1
ATOM 849 C C . LEU A 1 104 ? -7.995 7.561 -7.866 1.00 95.06 104 LEU A C 1
ATOM 851 O O . LEU A 1 104 ? -8.820 8.433 -7.632 1.00 95.06 104 LEU A O 1
ATOM 855 N N . GLN A 1 105 ? -7.119 7.662 -8.869 1.00 94.38 105 GLN A N 1
ATOM 856 C CA . GLN A 1 105 ? -7.062 8.799 -9.791 1.00 94.38 105 GLN A CA 1
ATOM 857 C C . GLN A 1 105 ? -8.377 9.005 -10.539 1.00 94.38 105 GLN A C 1
ATOM 859 O O . GLN A 1 105 ? -8.793 10.139 -10.726 1.00 94.38 105 GLN A O 1
ATOM 864 N N . LYS A 1 106 ? -9.063 7.926 -10.928 1.00 94.12 106 LYS A N 1
ATOM 865 C CA . LYS A 1 106 ? -10.395 8.036 -11.535 1.00 94.12 106 LYS A CA 1
ATOM 866 C C . LYS A 1 106 ? -11.440 8.546 -10.550 1.00 94.12 106 LYS A C 1
ATOM 868 O O . LYS A 1 106 ? -12.348 9.242 -10.969 1.00 94.12 106 LYS A O 1
ATOM 873 N N . MET A 1 107 ? -11.330 8.215 -9.262 1.00 92.00 107 MET A N 1
ATOM 874 C CA . MET A 1 107 ? -12.302 8.662 -8.258 1.00 92.00 107 MET A CA 1
ATOM 875 C C . MET A 1 107 ? -12.279 10.180 -8.092 1.00 92.00 107 MET A C 1
ATOM 877 O O . MET A 1 107 ? -13.337 10.778 -8.022 1.00 92.00 107 MET A O 1
ATOM 881 N N . VAL A 1 108 ? -11.093 10.792 -8.081 1.00 90.88 108 VAL A N 1
ATOM 882 C CA . VAL A 1 108 ? -10.895 12.241 -7.868 1.00 90.88 108 VAL A CA 1
ATOM 883 C C . VAL A 1 108 ? -11.057 13.104 -9.127 1.00 90.88 108 VAL A C 1
ATOM 885 O O . VAL A 1 108 ? -10.846 14.312 -9.070 1.00 90.88 108 VAL A O 1
ATOM 888 N N . GLN A 1 109 ? -11.372 12.493 -10.271 1.00 82.38 109 GLN A N 1
ATOM 889 C CA . GLN A 1 109 ? -11.641 13.195 -11.533 1.00 82.38 109 GLN A CA 1
ATOM 890 C C . GLN A 1 109 ? -13.112 13.608 -11.692 1.00 82.38 109 GLN A C 1
ATOM 892 O O . GLN A 1 109 ? -13.420 14.355 -12.620 1.00 82.38 109 GLN A O 1
ATOM 897 N N . TYR A 1 110 ? -13.992 13.106 -10.824 1.00 58.66 110 TYR A N 1
ATOM 898 C CA . TYR A 1 110 ? -15.415 13.442 -10.761 1.00 58.66 110 TYR A CA 1
ATOM 899 C C . TYR A 1 110 ? -15.673 14.466 -9.658 1.00 58.66 110 TYR A C 1
ATOM 901 O O . TYR A 1 110 ? -16.583 15.298 -9.858 1.00 58.66 110 TYR A O 1
#

Radius of gyration: 13.6 Å; chains: 1; bounding box: 34×31×32 Å

Secondary structure (DSSP, 8-state):
----------HHHHHHHHHT--SPP-TTEEEEEEEESSTHHHHHHHHHHHTS--TTEEEEE-SS-TTEEEEEEETTTTTTSHHHHHHTSHHHHTTEEEEEHHHHHHHTT-

Sequence (110 aa):
EYEAYIQILPFTQLNEIISSYPFIKNESEHCYIVFTQKKSTIAELLEAFQNTENPSEQVTKSIDNERIIYWQTSKGHSTNSAFAKILLQKKFKSTTTVRNINTLQKMVQY

pLDDT: mean 89.65, std 9.31, range [52.31, 98.12]

Foldseek 3Di:
DDDDDDDDDDLVVLVVLLVQQDDDDDPFKFKKKKFFQDLVVLVVLVVQVVPDPDPQKDWDAGPVDSGIIIIMHGPPCCCVDSSNVSCPPPVNVNGMDMDTSVVSVVVSVD